Protein AF-A0A529Y0S6-F1 (afdb_monomer_lite)

Foldseek 3Di:
DVVVCCVLVVVVCVVVVLLVQQCVQVQVPPPSSHVVVNQVVLVVVCVVVVHDSVCVVVVVVVVSVVVVVVVVVVVD

Radius of gyration: 14.67 Å; chains: 1; bounding box: 36×24×37 Å

Secondary structure (DSSP, 8-state):
-HHHHHHHHHHHHHHHHHHHHHHTT--TT-GGGSHHHHHHHHHHHHHHHTS-GGGHHHHHHHHHHHHHHHHHHHH-

Sequence (76 aa):
MRTIFTLWAAPMAIFWGWFFLSANDMNFGYAMLSRQVHDFAFQLYGQMLGVDPAIIPGMVARTCVFDFFLLMGLWA

pLDDT: mean 90.76, std 5.29, range [62.81, 95.88]

Structure (mmCIF, N/CA/C/O backbone):
data_AF-A0A529Y0S6-F1
#
_entry.id   AF-A0A529Y0S6-F1
#
loop_
_atom_site.group_PDB
_atom_site.id
_atom_site.type_symbol
_atom_site.label_atom_id
_atom_site.label_alt_id
_atom_site.label_comp_id
_atom_site.label_asym_id
_atom_site.label_entity_id
_atom_site.label_seq_id
_atom_site.pdbx_PDB_ins_code
_atom_site.Cartn_x
_atom_site.Cartn_y
_atom_site.Cartn_z
_atom_site.occupancy
_atom_site.B_iso_or_equiv
_atom_site.auth_seq_id
_atom_site.auth_comp_id
_atom_site.auth_asym_id
_atom_site.auth_atom_id
_atom_site.pdbx_PDB_model_num
ATOM 1 N N . MET A 1 1 ? 13.695 11.003 -15.466 1.00 74.75 1 MET A N 1
ATOM 2 C CA . MET A 1 1 ? 13.729 9.661 -14.845 1.00 74.75 1 MET A CA 1
ATOM 3 C C . MET A 1 1 ? 13.422 9.695 -13.353 1.00 74.75 1 MET A C 1
ATOM 5 O O . MET A 1 1 ? 12.380 9.189 -12.973 1.00 74.75 1 MET A O 1
ATOM 9 N N . ARG A 1 2 ? 14.248 10.331 -12.504 1.00 77.38 2 ARG A N 1
ATOM 10 C CA . ARG A 1 2 ? 14.059 10.319 -11.034 1.00 77.38 2 ARG A CA 1
ATOM 11 C C . ARG A 1 2 ? 12.666 10.777 -10.573 1.00 77.38 2 ARG A C 1
ATOM 13 O O . ARG A 1 2 ? 12.075 10.142 -9.716 1.00 77.38 2 ARG A O 1
ATOM 20 N N . THR A 1 3 ? 12.120 11.819 -11.200 1.00 83.12 3 THR A N 1
ATOM 21 C CA . THR A 1 3 ? 10.759 12.324 -10.950 1.00 83.12 3 THR A CA 1
ATOM 22 C C . THR A 1 3 ? 9.657 11.322 -11.297 1.00 83.12 3 THR A C 1
ATOM 24 O O . THR A 1 3 ? 8.690 11.227 -10.553 1.00 83.12 3 THR A O 1
ATOM 27 N N . ILE A 1 4 ? 9.810 10.545 -12.374 1.00 84.38 4 ILE A N 1
ATOM 28 C CA . ILE A 1 4 ? 8.845 9.510 -12.788 1.00 84.38 4 ILE A CA 1
ATOM 29 C C . ILE A 1 4 ? 8.823 8.376 -11.759 1.00 84.38 4 ILE A C 1
ATOM 31 O O . ILE A 1 4 ? 7.754 7.982 -11.306 1.00 84.38 4 ILE A O 1
ATOM 35 N N . PHE A 1 5 ? 9.998 7.920 -11.315 1.00 85.06 5 PHE A N 1
ATOM 36 C CA . PHE A 1 5 ? 10.093 6.926 -10.245 1.00 85.06 5 PHE A CA 1
ATOM 37 C C . PHE A 1 5 ? 9.482 7.428 -8.937 1.00 85.06 5 PHE A C 1
ATOM 39 O O . PHE A 1 5 ? 8.770 6.678 -8.282 1.00 85.06 5 PHE A O 1
ATOM 46 N N . THR A 1 6 ? 9.709 8.691 -8.559 1.00 86.88 6 THR A N 1
ATOM 47 C CA . THR A 1 6 ? 9.085 9.269 -7.359 1.00 86.88 6 THR A CA 1
ATOM 48 C C . THR A 1 6 ? 7.565 9.358 -7.494 1.00 86.88 6 THR A C 1
ATOM 50 O O . THR A 1 6 ? 6.859 9.009 -6.554 1.00 86.88 6 THR A O 1
ATOM 53 N N . LEU A 1 7 ? 7.056 9.774 -8.657 1.00 89.25 7 LEU A N 1
ATOM 54 C CA . LEU A 1 7 ? 5.618 9.856 -8.929 1.00 89.25 7 LEU A CA 1
ATOM 55 C C . LEU A 1 7 ? 4.935 8.485 -8.951 1.00 89.25 7 LEU A C 1
ATOM 57 O O . LEU A 1 7 ? 3.766 8.401 -8.597 1.00 89.25 7 LEU A O 1
ATOM 61 N N . TRP A 1 8 ? 5.651 7.425 -9.324 1.00 89.69 8 TRP A N 1
ATOM 62 C CA . TRP A 1 8 ? 5.145 6.056 -9.242 1.00 89.69 8 TRP A CA 1
ATOM 63 C C . TRP A 1 8 ? 5.256 5.477 -7.824 1.00 89.69 8 TRP A C 1
ATOM 65 O O . TRP A 1 8 ? 4.294 4.929 -7.294 1.00 89.69 8 TRP A O 1
ATOM 75 N N . ALA A 1 9 ? 6.403 5.641 -7.162 1.00 89.38 9 ALA A N 1
ATOM 76 C CA . ALA A 1 9 ? 6.656 5.056 -5.847 1.00 89.38 9 ALA A CA 1
ATOM 77 C C . ALA A 1 9 ? 5.843 5.722 -4.724 1.00 89.38 9 ALA A C 1
ATOM 79 O O . ALA A 1 9 ? 5.471 5.048 -3.768 1.00 89.38 9 ALA A O 1
ATOM 80 N N . ALA A 1 10 ? 5.545 7.022 -4.823 1.00 91.69 10 ALA A N 1
ATOM 81 C CA . ALA A 1 10 ? 4.783 7.748 -3.807 1.00 91.69 10 ALA A CA 1
ATOM 82 C C . ALA A 1 10 ? 3.364 7.182 -3.574 1.00 91.69 10 ALA A C 1
ATOM 84 O O . ALA A 1 10 ? 3.068 6.811 -2.436 1.00 91.69 10 ALA A O 1
ATOM 85 N N . PRO A 1 11 ? 2.486 7.050 -4.591 1.00 90.75 11 PRO A N 1
ATOM 86 C CA . PRO A 1 11 ? 1.166 6.451 -4.397 1.00 90.75 11 PRO A CA 1
ATOM 87 C C . PRO A 1 11 ? 1.249 4.974 -3.993 1.00 90.75 11 PRO A C 1
ATOM 89 O O . PRO A 1 11 ? 0.430 4.526 -3.194 1.00 90.75 11 PRO A O 1
ATOM 92 N N . MET A 1 12 ? 2.263 4.235 -4.462 1.00 91.81 12 MET A N 1
ATOM 93 C CA . MET A 1 12 ? 2.498 2.853 -4.029 1.00 91.81 12 MET A CA 1
ATOM 94 C C . MET A 1 12 ? 2.816 2.773 -2.535 1.00 91.81 12 MET A C 1
ATOM 96 O O . MET A 1 12 ? 2.216 1.973 -1.823 1.00 91.81 12 MET A O 1
ATOM 100 N N . ALA A 1 13 ? 3.712 3.625 -2.037 1.00 92.69 13 ALA A N 1
ATOM 101 C CA . ALA A 1 13 ? 4.071 3.665 -0.624 1.00 92.69 13 ALA A CA 1
ATOM 102 C C . ALA A 1 13 ? 2.872 4.037 0.259 1.00 92.69 13 ALA A C 1
ATOM 104 O O . ALA A 1 13 ? 2.678 3.432 1.311 1.00 92.69 13 ALA A O 1
ATOM 105 N N . ILE A 1 14 ? 2.042 4.988 -0.182 1.00 93.75 14 ILE A N 1
ATOM 106 C CA . ILE A 1 14 ? 0.819 5.377 0.533 1.00 93.75 14 ILE A CA 1
ATOM 107 C C . ILE A 1 14 ? -0.169 4.207 0.582 1.00 93.75 14 ILE A C 1
ATOM 109 O O . ILE A 1 14 ? -0.664 3.876 1.659 1.00 93.75 14 ILE A O 1
ATOM 113 N N . PHE A 1 15 ? -0.428 3.555 -0.556 1.00 93.31 15 PHE A N 1
ATOM 114 C CA . PHE A 1 15 ? -1.348 2.421 -0.635 1.00 93.31 15 PHE A CA 1
ATOM 115 C C . PHE A 1 15 ? -0.880 1.243 0.225 1.00 93.31 15 PHE A C 1
ATOM 117 O O . PHE A 1 15 ? -1.639 0.762 1.063 1.00 93.31 15 PHE A O 1
ATOM 124 N N . TRP A 1 16 ? 0.370 0.801 0.063 1.00 92.81 16 TRP A N 1
ATOM 125 C CA . TRP A 1 16 ? 0.919 -0.330 0.815 1.00 92.81 16 TRP A CA 1
ATOM 126 C C . TRP A 1 16 ? 1.090 -0.015 2.300 1.00 92.81 16 TRP A C 1
ATOM 128 O O . TRP A 1 16 ? 0.852 -0.884 3.137 1.00 92.81 16 TRP A O 1
ATOM 138 N N . GLY A 1 17 ? 1.441 1.229 2.638 1.00 94.19 17 GLY A N 1
ATOM 139 C CA . GLY A 1 17 ? 1.487 1.703 4.017 1.00 94.19 17 GLY A CA 1
ATOM 140 C C . GLY A 1 17 ? 0.115 1.625 4.678 1.00 94.19 17 GLY A C 1
ATOM 141 O O . GLY A 1 17 ? -0.025 1.007 5.730 1.00 94.19 17 GLY A O 1
ATOM 142 N N . TRP A 1 18 ? -0.919 2.170 4.031 1.00 94.62 18 TRP A N 1
ATOM 143 C CA . TRP A 1 18 ? -2.296 2.046 4.505 1.00 94.62 18 TRP A CA 1
ATOM 144 C C . TRP A 1 18 ? -2.741 0.581 4.600 1.00 94.62 18 TRP A C 1
ATOM 146 O O . TRP A 1 18 ? -3.263 0.179 5.638 1.00 94.62 18 TRP A O 1
ATOM 156 N N . PHE A 1 19 ? -2.505 -0.226 3.560 1.00 93.25 19 PHE A N 1
ATOM 157 C CA . PHE A 1 19 ? -2.874 -1.643 3.515 1.00 93.25 19 PHE A CA 1
ATOM 158 C C . PHE A 1 19 ? -2.269 -2.414 4.689 1.00 93.25 19 PHE A C 1
ATOM 160 O O . PHE A 1 19 ? -2.981 -3.127 5.386 1.00 93.25 19 PHE A O 1
ATOM 167 N N . PHE A 1 20 ? -0.971 -2.238 4.946 1.00 93.31 20 PHE A N 1
ATOM 168 C CA . PHE A 1 20 ? -0.273 -2.940 6.017 1.00 93.31 20 PHE A CA 1
ATOM 169 C C . PHE A 1 20 ? -0.744 -2.493 7.402 1.00 93.31 20 PHE A C 1
ATOM 171 O O . PHE A 1 20 ? -1.024 -3.335 8.254 1.00 93.31 20 PHE A O 1
ATOM 178 N N . LEU A 1 21 ? -0.863 -1.182 7.627 1.00 94.25 21 LEU A N 1
ATOM 179 C CA . LEU A 1 21 ? -1.332 -0.647 8.906 1.00 94.25 21 LEU A CA 1
ATOM 180 C C . LEU A 1 21 ? -2.756 -1.118 9.211 1.00 94.25 21 LEU A C 1
ATOM 182 O O . LEU A 1 21 ? -3.019 -1.619 10.300 1.00 94.25 21 LEU A O 1
ATOM 186 N N . SER A 1 22 ? -3.652 -1.019 8.231 1.00 93.75 22 SER A N 1
ATOM 187 C CA . SER A 1 22 ? -5.058 -1.381 8.404 1.00 93.75 22 SER A CA 1
ATOM 188 C C . SER A 1 22 ? -5.298 -2.890 8.488 1.00 93.75 22 SER A C 1
ATOM 190 O O . SER A 1 22 ? -6.114 -3.331 9.296 1.00 93.75 22 SER A O 1
ATOM 192 N N . ALA A 1 23 ? -4.528 -3.708 7.762 1.00 92.44 23 ALA A N 1
ATOM 193 C CA . ALA A 1 23 ? -4.578 -5.165 7.891 1.00 92.44 23 ALA A CA 1
ATOM 194 C C . ALA A 1 23 ? -4.117 -5.653 9.279 1.00 92.44 23 ALA A C 1
ATOM 196 O O . ALA A 1 23 ? -4.640 -6.648 9.787 1.00 92.44 23 ALA A O 1
ATOM 197 N N . ASN A 1 24 ? -3.164 -4.955 9.907 1.00 93.19 24 ASN A N 1
ATOM 198 C CA . ASN A 1 24 ? -2.674 -5.256 11.258 1.00 93.19 24 ASN A CA 1
ATOM 199 C C . ASN A 1 24 ? -3.451 -4.521 12.369 1.00 93.19 24 ASN A C 1
ATOM 201 O O . ASN A 1 24 ? -3.037 -4.565 13.524 1.00 93.19 24 ASN A O 1
ATOM 205 N N . ASP A 1 25 ? -4.557 -3.849 12.030 1.00 90.31 25 ASP A N 1
ATOM 206 C CA . ASP A 1 25 ? -5.386 -3.055 12.950 1.00 90.31 25 ASP A CA 1
ATOM 207 C C . ASP A 1 25 ? -4.610 -1.964 13.723 1.00 90.31 25 ASP A C 1
ATOM 209 O O . ASP A 1 25 ? -4.954 -1.567 14.838 1.00 90.31 25 ASP A O 1
ATOM 213 N N . MET A 1 26 ? -3.547 -1.434 13.112 1.00 91.56 26 MET A N 1
ATOM 214 C CA . MET A 1 26 ? -2.738 -0.336 13.645 1.00 91.56 26 MET A CA 1
ATOM 215 C C . MET A 1 26 ? -3.437 1.002 13.386 1.00 91.56 26 MET A C 1
ATOM 217 O O . MET A 1 26 ? -3.010 1.803 12.553 1.00 91.56 26 MET A O 1
ATOM 221 N N . ASN A 1 27 ? -4.551 1.230 14.081 1.00 84.62 27 ASN A N 1
ATOM 222 C CA . ASN A 1 27 ? -5.462 2.315 13.733 1.00 84.62 27 ASN A CA 1
ATOM 223 C C . ASN A 1 27 ? -5.049 3.705 14.255 1.00 84.62 27 ASN A C 1
ATOM 225 O O . ASN A 1 27 ? -5.428 4.709 13.660 1.00 84.62 27 ASN A O 1
ATOM 229 N N . PHE A 1 28 ? -4.267 3.796 15.339 1.00 89.25 28 PHE A N 1
ATOM 230 C CA . PHE A 1 28 ? -3.878 5.060 15.997 1.00 89.25 28 PHE A CA 1
ATOM 231 C C . PHE A 1 28 ? -5.056 6.025 16.282 1.00 89.25 28 PHE A C 1
ATOM 233 O O . PHE A 1 28 ? -4.862 7.238 16.342 1.00 89.25 28 PHE A O 1
ATOM 240 N N . GLY A 1 29 ? -6.284 5.509 16.427 1.00 87.56 29 GLY A N 1
ATOM 241 C CA . GLY A 1 29 ? -7.507 6.313 16.570 1.00 87.56 29 GLY A CA 1
ATOM 242 C C . GLY A 1 29 ? -8.131 6.805 15.254 1.00 87.56 29 GLY A C 1
ATOM 243 O O . GLY A 1 29 ? -9.187 7.434 15.277 1.00 87.56 29 GLY A O 1
ATOM 244 N N . TYR A 1 30 ? -7.535 6.496 14.101 1.00 89.25 30 TYR A N 1
ATOM 245 C CA . TYR A 1 30 ? -8.093 6.782 12.782 1.00 89.25 30 TYR A CA 1
ATOM 246 C C . TYR A 1 30 ? -8.937 5.610 12.274 1.00 89.25 30 TYR A C 1
ATOM 248 O O . TYR A 1 30 ? -8.431 4.511 12.051 1.00 89.25 30 TYR A O 1
ATOM 256 N N . ALA A 1 31 ? -10.215 5.867 11.979 1.00 89.00 31 ALA A N 1
ATOM 257 C CA . ALA A 1 31 ? -11.129 4.850 11.449 1.00 89.00 31 ALA A CA 1
ATOM 258 C C . ALA A 1 31 ? -10.634 4.225 10.129 1.00 89.00 31 ALA A C 1
ATOM 260 O O . ALA A 1 31 ? -10.768 3.022 9.928 1.00 89.00 31 ALA A O 1
ATOM 261 N N . MET A 1 32 ? -9.999 5.020 9.260 1.00 89.31 32 MET A N 1
ATOM 262 C CA . MET A 1 32 ? -9.444 4.571 7.973 1.00 89.31 32 MET A CA 1
ATOM 263 C C . MET A 1 32 ? -8.395 3.456 8.125 1.00 89.31 32 MET A C 1
ATOM 265 O O . MET A 1 32 ? -8.230 2.638 7.226 1.00 89.31 32 MET A O 1
ATOM 269 N N . LEU A 1 33 ? -7.678 3.433 9.250 1.00 92.19 33 LEU A N 1
ATOM 270 C CA . LEU A 1 33 ? -6.632 2.458 9.555 1.00 92.19 33 LEU A CA 1
ATOM 271 C C . LEU A 1 33 ? -7.159 1.269 10.377 1.00 92.19 33 LEU A C 1
ATOM 273 O O . LEU A 1 33 ? -6.373 0.453 10.844 1.00 92.19 33 LEU A O 1
ATOM 277 N N . SER A 1 34 ? -8.473 1.175 10.579 1.00 93.62 34 SER A N 1
ATOM 278 C CA . SER A 1 34 ?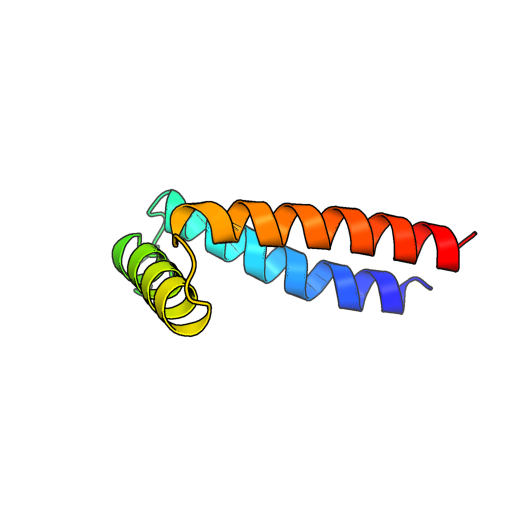 -9.089 0.021 11.231 1.00 93.62 34 SER A CA 1
ATOM 279 C C . SER A 1 34 ? -9.256 -1.141 10.261 1.00 93.62 34 SER A C 1
ATOM 281 O O . SER A 1 34 ? -9.498 -0.951 9.061 1.00 93.62 34 SER A O 1
ATOM 283 N N . ARG A 1 35 ? -9.226 -2.359 10.800 1.00 92.88 35 ARG A N 1
ATOM 284 C CA . ARG A 1 35 ? -9.483 -3.560 10.005 1.00 92.88 35 ARG A CA 1
ATOM 285 C C . ARG A 1 35 ? -10.898 -3.615 9.428 1.00 92.88 35 ARG A C 1
ATOM 287 O O . ARG A 1 35 ? -11.096 -4.083 8.315 1.00 92.88 35 ARG A O 1
ATOM 294 N N . GLN A 1 36 ? -11.879 -3.056 10.133 1.00 93.50 36 GLN A N 1
ATOM 295 C CA . GLN A 1 36 ? -13.260 -3.017 9.653 1.00 93.50 36 GLN A CA 1
ATOM 296 C C . GLN A 1 36 ? -13.406 -2.186 8.370 1.00 93.50 36 GLN A C 1
ATOM 298 O O . GLN A 1 36 ? -14.082 -2.607 7.432 1.00 93.50 36 GLN A O 1
ATOM 303 N N . VAL A 1 37 ? -12.760 -1.016 8.309 1.00 93.62 37 VAL A N 1
ATOM 304 C CA . VAL A 1 37 ? -12.782 -0.166 7.108 1.00 93.62 37 VAL A CA 1
ATOM 305 C C . VAL A 1 37 ? -11.962 -0.787 5.979 1.00 93.62 37 VAL A C 1
ATOM 307 O O . VAL A 1 37 ? -12.375 -0.709 4.824 1.00 93.62 37 VAL A O 1
ATOM 310 N N . HIS A 1 38 ? -10.847 -1.446 6.301 1.00 94.12 38 HIS A N 1
ATOM 311 C CA . HIS A 1 38 ? -10.068 -2.224 5.337 1.00 94.12 38 HIS A CA 1
ATOM 312 C C . HIS A 1 38 ? -10.923 -3.288 4.642 1.00 94.12 38 HIS A C 1
ATOM 314 O O . HIS A 1 38 ? -11.039 -3.289 3.416 1.00 94.12 38 HIS A O 1
ATOM 320 N N . ASP A 1 39 ? -11.573 -4.151 5.424 1.00 94.38 39 ASP A N 1
ATOM 321 C CA . ASP A 1 39 ? -12.401 -5.237 4.901 1.00 94.38 39 ASP A CA 1
ATOM 322 C C . ASP A 1 39 ? -13.597 -4.689 4.111 1.00 94.38 39 ASP A C 1
ATOM 324 O O . ASP A 1 39 ? -13.911 -5.192 3.031 1.00 94.38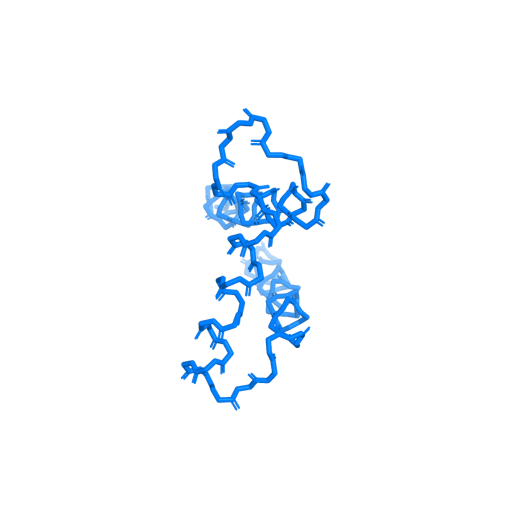 39 ASP A O 1
ATOM 328 N N . PHE A 1 40 ? -14.224 -3.609 4.592 1.00 95.12 40 PHE A N 1
ATOM 329 C CA . PHE A 1 40 ? -15.305 -2.932 3.875 1.00 95.12 40 PHE A CA 1
ATOM 330 C C . PHE A 1 40 ? -14.852 -2.390 2.514 1.00 95.12 40 PHE A C 1
ATOM 332 O O . PHE A 1 40 ? -15.548 -2.580 1.515 1.00 95.12 40 PHE A O 1
ATOM 339 N N . ALA A 1 41 ? -13.680 -1.753 2.444 1.00 94.12 41 ALA A N 1
ATOM 340 C CA . ALA A 1 41 ? -13.140 -1.242 1.190 1.00 94.12 41 ALA A CA 1
ATOM 341 C C . ALA A 1 41 ? -12.927 -2.376 0.175 1.00 94.12 41 ALA A C 1
ATOM 343 O O . ALA A 1 41 ? -13.373 -2.266 -0.968 1.00 94.12 41 ALA A O 1
ATOM 344 N N . PHE A 1 42 ? -12.312 -3.490 0.586 1.00 94.94 42 PHE A N 1
ATOM 345 C CA . PHE A 1 42 ? -12.102 -4.635 -0.303 1.00 94.94 42 PHE A CA 1
ATOM 346 C C . PHE A 1 42 ? -13.404 -5.331 -0.700 1.00 94.94 42 PHE A C 1
ATOM 348 O O . PHE A 1 42 ? -13.533 -5.740 -1.853 1.00 94.94 42 PHE A O 1
ATOM 355 N N . GLN A 1 43 ? -14.391 -5.423 0.194 1.00 95.88 43 GLN A N 1
ATOM 356 C CA . GLN A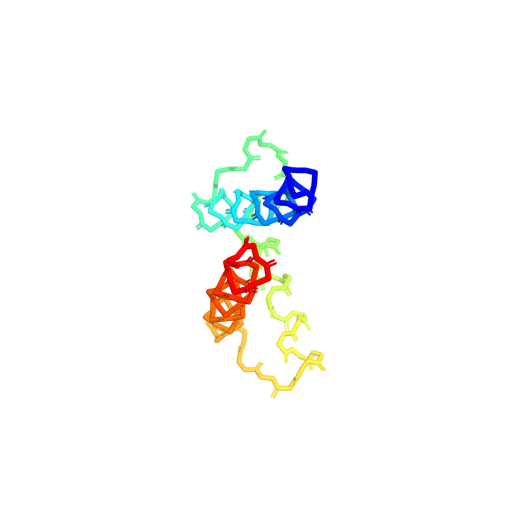 1 43 ? -15.721 -5.931 -0.152 1.00 95.88 43 GLN A CA 1
ATOM 357 C C . GLN A 1 43 ? -16.403 -5.064 -1.206 1.00 95.88 43 GLN A C 1
ATOM 359 O O . GLN A 1 43 ? -16.918 -5.591 -2.191 1.00 95.88 43 GLN A O 1
ATOM 364 N N . LEU A 1 44 ? -16.368 -3.744 -1.030 1.00 95.88 44 LEU A N 1
ATOM 365 C CA . LEU A 1 44 ? -16.944 -2.800 -1.977 1.00 95.88 44 LEU A CA 1
ATOM 366 C C . LEU A 1 44 ? -16.282 -2.933 -3.356 1.00 95.88 44 LEU A C 1
ATOM 368 O O . LEU A 1 44 ? -16.979 -3.064 -4.360 1.00 95.88 44 LEU A O 1
ATOM 372 N N . TYR A 1 45 ? -14.946 -2.967 -3.415 1.00 94.00 45 TYR A N 1
ATOM 373 C CA . TYR A 1 45 ? -14.233 -3.170 -4.679 1.00 94.00 45 TYR A CA 1
ATOM 374 C C . TYR A 1 45 ? -14.501 -4.546 -5.292 1.00 94.00 45 TYR A C 1
ATOM 376 O O . TYR A 1 45 ? -14.673 -4.633 -6.505 1.00 94.00 45 TYR A O 1
ATOM 384 N N . GLY A 1 46 ? -14.587 -5.604 -4.484 1.00 95.06 46 GLY A N 1
ATOM 385 C CA . GLY A 1 46 ? -14.928 -6.947 -4.959 1.00 95.06 46 GLY A CA 1
ATOM 386 C C . GLY A 1 46 ? -16.310 -6.991 -5.601 1.00 95.06 46 GLY A C 1
ATOM 387 O O . GLY A 1 46 ? -16.463 -7.529 -6.694 1.00 95.06 46 GLY A O 1
ATOM 388 N N . GLN A 1 47 ? -17.295 -6.327 -4.991 1.00 95.81 47 GLN A N 1
ATOM 389 C CA . GLN A 1 47 ? -18.637 -6.186 -5.558 1.00 95.81 47 GLN A CA 1
ATOM 390 C C . GLN A 1 47 ? -18.638 -5.389 -6.866 1.00 95.81 47 GLN A C 1
ATOM 392 O O . GLN A 1 47 ? -19.273 -5.815 -7.827 1.00 95.81 47 GLN A O 1
ATOM 397 N N . MET A 1 48 ? -17.917 -4.264 -6.935 1.00 95.38 48 MET A N 1
ATOM 398 C CA . MET A 1 48 ? -17.844 -3.456 -8.161 1.00 95.38 48 MET A CA 1
ATOM 399 C C . ME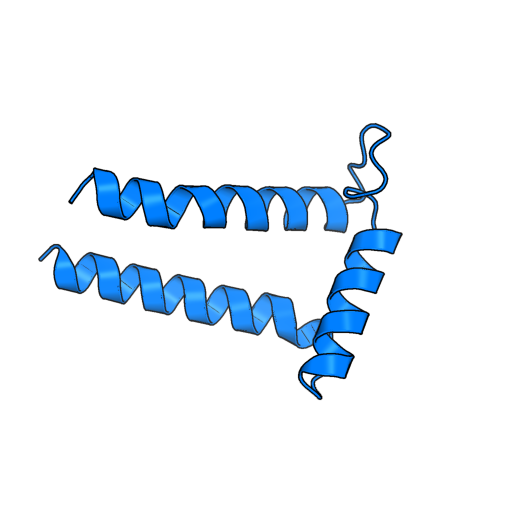T A 1 48 ? -17.149 -4.189 -9.313 1.00 95.38 48 MET A C 1
ATOM 401 O O . MET A 1 48 ? -17.547 -4.047 -10.466 1.00 95.38 48 MET A O 1
ATOM 405 N N . LEU A 1 49 ? -16.102 -4.955 -9.006 1.00 94.00 49 LEU A N 1
ATOM 406 C CA . LEU A 1 49 ? -15.301 -5.683 -9.990 1.00 94.00 49 LEU A CA 1
ATOM 407 C C . LEU A 1 49 ? -15.866 -7.075 -10.315 1.00 94.00 49 LEU A C 1
ATOM 409 O O . LEU A 1 49 ? -15.409 -7.702 -11.267 1.00 94.00 49 LEU A O 1
ATOM 413 N N . GLY A 1 50 ? -16.836 -7.568 -9.539 1.00 94.75 50 GLY A N 1
ATOM 414 C CA . GLY A 1 50 ? -17.384 -8.917 -9.686 1.00 94.75 50 GLY A CA 1
ATOM 415 C C . GLY A 1 50 ? -16.385 -10.023 -9.331 1.00 94.75 50 GLY A C 1
ATOM 416 O O . GLY A 1 50 ? -16.430 -11.101 -9.921 1.00 94.75 50 GLY A O 1
ATOM 417 N N . VAL A 1 51 ? -15.465 -9.760 -8.399 1.00 94.94 51 VAL A N 1
ATOM 418 C CA . VAL A 1 51 ? -14.404 -10.691 -7.980 1.00 94.94 51 VAL A CA 1
ATOM 419 C C . VAL A 1 51 ? -14.388 -10.883 -6.467 1.00 94.94 51 VAL A C 1
ATOM 421 O O . VAL A 1 51 ? -14.925 -10.071 -5.715 1.00 94.94 51 VAL A O 1
ATOM 424 N N . ASP A 1 52 ? -13.726 -11.947 -6.012 1.00 93.94 52 ASP A N 1
ATOM 425 C CA . ASP A 1 52 ? -13.509 -12.178 -4.585 1.00 93.94 52 ASP A CA 1
ATOM 426 C C . ASP A 1 52 ? -12.646 -11.044 -3.974 1.00 93.94 52 ASP A C 1
ATOM 428 O O . ASP A 1 52 ? -11.537 -10.784 -4.453 1.00 93.94 52 ASP A O 1
ATOM 432 N N . PRO A 1 53 ? -13.104 -10.362 -2.908 1.00 91.94 53 PRO A N 1
ATOM 433 C CA . PRO A 1 53 ? -12.315 -9.360 -2.192 1.00 91.94 53 PRO A CA 1
ATOM 434 C C . PRO A 1 53 ? -10.902 -9.828 -1.814 1.00 91.94 53 PRO A C 1
ATOM 436 O O . PRO A 1 53 ? -9.956 -9.039 -1.862 1.00 91.94 53 PRO A O 1
ATOM 439 N N . ALA A 1 54 ? -10.732 -11.114 -1.491 1.00 91.44 54 ALA A N 1
ATOM 440 C CA . ALA A 1 54 ? -9.459 -11.687 -1.064 1.00 91.44 54 ALA A CA 1
ATOM 441 C C . ALA A 1 54 ? -8.411 -11.748 -2.186 1.00 91.44 54 ALA A C 1
ATOM 443 O O . ALA A 1 54 ? -7.212 -11.778 -1.901 1.00 91.44 54 ALA A O 1
ATOM 444 N N . ILE A 1 55 ? -8.826 -11.741 -3.460 1.00 93.94 55 ILE A N 1
ATOM 445 C CA . ILE A 1 55 ? -7.877 -11.777 -4.581 1.00 93.94 55 ILE A CA 1
ATOM 446 C C . ILE A 1 55 ? -7.364 -10.387 -4.965 1.00 93.94 55 ILE A C 1
ATOM 448 O O . ILE A 1 55 ? -6.305 -10.285 -5.587 1.00 93.94 55 ILE A O 1
ATOM 452 N N . ILE A 1 56 ? -8.063 -9.315 -4.576 1.00 92.88 56 ILE A N 1
ATOM 453 C CA . ILE A 1 56 ? -7.741 -7.935 -4.969 1.00 92.88 56 ILE A CA 1
ATOM 454 C C . ILE A 1 56 ? -6.325 -7.523 -4.548 1.00 92.88 56 ILE A C 1
ATOM 456 O O . ILE A 1 56 ? -5.588 -7.056 -5.420 1.00 92.88 56 ILE A O 1
ATOM 460 N N . PRO A 1 57 ? -5.873 -7.736 -3.294 1.00 90.94 57 PRO A N 1
ATOM 461 C CA . PRO A 1 57 ? -4.503 -7.391 -2.910 1.00 90.94 57 PRO A CA 1
ATOM 462 C C . PRO A 1 57 ? -3.457 -8.111 -3.771 1.00 90.94 57 PRO A C 1
ATOM 464 O O . PRO A 1 57 ? -2.454 -7.520 -4.170 1.00 90.94 57 PRO A O 1
ATOM 467 N N . GLY A 1 58 ? -3.718 -9.377 -4.117 1.00 92.31 58 GLY A N 1
ATOM 468 C CA . GLY A 1 58 ? -2.857 -10.165 -4.996 1.00 92.31 58 GLY A CA 1
ATOM 469 C C . GLY A 1 58 ? -2.837 -9.652 -6.437 1.00 92.31 58 GLY A C 1
ATOM 470 O O . GLY A 1 58 ? -1.779 -9.646 -7.067 1.00 92.31 58 GLY A O 1
ATOM 471 N N . MET A 1 59 ? -3.973 -9.185 -6.962 1.00 93.50 59 MET A N 1
ATOM 472 C CA . MET A 1 59 ? -4.036 -8.547 -8.281 1.00 93.50 59 MET A CA 1
ATOM 473 C C . MET A 1 59 ? -3.226 -7.250 -8.307 1.00 93.50 59 MET A C 1
ATOM 475 O O . MET A 1 59 ? -2.404 -7.083 -9.205 1.00 93.50 59 MET A O 1
ATOM 479 N N . VAL A 1 60 ? -3.398 -6.389 -7.296 1.00 91.81 60 VAL A N 1
ATOM 480 C CA . VAL A 1 60 ? -2.655 -5.125 -7.174 1.00 91.81 60 VAL A CA 1
ATOM 481 C C . VAL A 1 60 ? -1.153 -5.386 -7.065 1.00 91.81 60 VAL A C 1
ATOM 483 O O . VAL A 1 60 ? -0.366 -4.754 -7.760 1.00 91.81 60 VAL A O 1
ATOM 486 N N . ALA A 1 61 ? -0.732 -6.368 -6.264 1.00 91.94 61 ALA A N 1
ATOM 487 C CA . ALA A 1 61 ? 0.679 -6.740 -6.165 1.00 91.94 61 ALA A CA 1
ATOM 488 C C . ALA A 1 61 ? 1.279 -7.145 -7.521 1.00 91.94 61 ALA A C 1
ATOM 490 O O . ALA A 1 61 ? 2.387 -6.729 -7.859 1.00 91.94 61 ALA A O 1
ATOM 491 N N . ARG A 1 62 ? 0.546 -7.932 -8.319 1.00 92.88 62 ARG A N 1
ATOM 492 C CA . ARG A 1 62 ? 1.002 -8.370 -9.647 1.00 92.88 62 ARG A CA 1
ATOM 493 C C . ARG A 1 62 ? 1.140 -7.204 -10.620 1.00 92.88 62 ARG A C 1
ATOM 495 O O . ARG A 1 62 ? 2.142 -7.148 -11.332 1.00 92.88 62 ARG A O 1
ATOM 502 N N . THR A 1 63 ? 0.187 -6.273 -10.639 1.00 92.06 63 THR A N 1
ATOM 503 C CA . THR A 1 63 ? 0.293 -5.070 -11.476 1.00 92.06 63 THR A CA 1
ATOM 504 C C . THR A 1 63 ? 1.445 -4.176 -11.031 1.00 92.06 63 THR A C 1
ATOM 506 O O . THR A 1 63 ? 2.217 -3.752 -11.881 1.00 92.06 63 THR A O 1
ATOM 509 N N . CYS A 1 64 ? 1.667 -3.985 -9.725 1.00 91.94 64 CYS A N 1
ATOM 510 C CA . CYS A 1 64 ? 2.824 -3.226 -9.232 1.00 91.94 64 CYS A CA 1
ATOM 511 C C . CYS A 1 64 ? 4.162 -3.809 -9.713 1.00 91.94 64 CYS A C 1
ATOM 513 O O . CYS A 1 64 ? 5.056 -3.065 -10.110 1.00 91.94 64 CYS A O 1
ATOM 515 N N . VAL A 1 65 ? 4.314 -5.137 -9.681 1.00 92.00 65 VAL A N 1
ATOM 516 C CA . VAL A 1 65 ? 5.534 -5.807 -10.162 1.00 92.00 65 VAL A CA 1
ATOM 517 C C . VAL A 1 65 ? 5.721 -5.585 -11.662 1.00 92.00 65 VAL A C 1
ATOM 519 O O . VAL A 1 65 ? 6.821 -5.253 -12.098 1.00 92.00 65 VAL A O 1
ATOM 522 N N . PHE A 1 66 ? 4.655 -5.732 -12.450 1.00 93.75 66 PHE A N 1
ATOM 523 C CA . PHE A 1 66 ? 4.701 -5.482 -13.889 1.00 93.75 66 PHE A CA 1
ATOM 524 C C . PHE A 1 66 ? 5.068 -4.026 -14.212 1.00 93.75 66 PHE A C 1
ATOM 526 O O . PHE A 1 66 ? 5.977 -3.79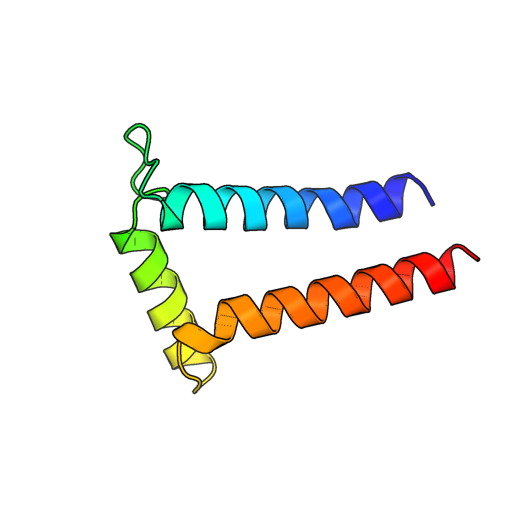0 -15.008 1.00 93.75 66 PHE A O 1
ATOM 533 N N . ASP A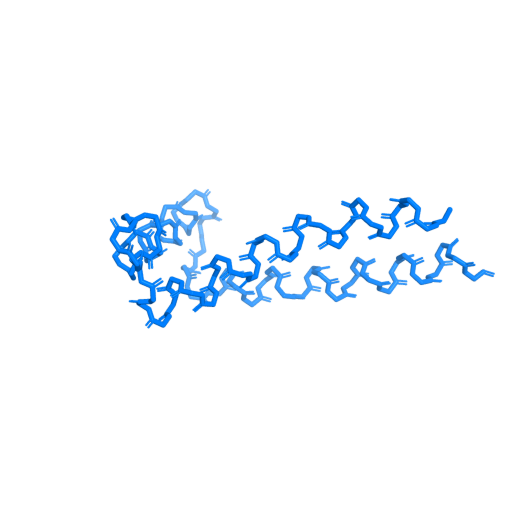 1 67 ? 4.436 -3.061 -13.545 1.00 90.62 67 ASP A N 1
ATOM 534 C CA . ASP A 1 67 ? 4.714 -1.634 -13.721 1.00 90.62 67 ASP A CA 1
ATOM 535 C C . ASP A 1 67 ? 6.170 -1.298 -13.388 1.00 90.62 67 ASP A C 1
ATOM 537 O O . ASP A 1 67 ? 6.811 -0.519 -14.094 1.00 90.62 67 ASP A O 1
ATOM 541 N N . PHE A 1 68 ? 6.725 -1.917 -12.341 1.00 89.62 68 PHE A N 1
ATOM 542 C CA . PHE A 1 68 ? 8.130 -1.756 -11.986 1.00 89.62 68 PHE A CA 1
ATOM 543 C C . PHE A 1 68 ? 9.063 -2.246 -13.101 1.00 89.62 68 PHE A C 1
ATOM 545 O O . PHE A 1 68 ? 9.999 -1.537 -13.474 1.00 89.62 68 PHE A O 1
ATOM 552 N N . PHE A 1 69 ? 8.799 -3.422 -13.681 1.00 92.12 69 PHE A N 1
ATOM 553 C CA . PHE A 1 69 ? 9.567 -3.914 -14.829 1.00 92.12 69 PHE A CA 1
ATOM 554 C C . PHE A 1 69 ? 9.442 -2.997 -16.045 1.00 92.12 69 PHE A C 1
ATOM 556 O O . PHE A 1 69 ? 10.434 -2.757 -16.732 1.00 92.12 69 PHE A O 1
ATOM 563 N N . LEU A 1 70 ? 8.253 -2.448 -16.291 1.00 90.19 70 LEU A N 1
ATOM 564 C CA . LEU A 1 70 ? 8.013 -1.517 -17.389 1.00 90.19 70 LEU A CA 1
ATOM 565 C C . LEU A 1 70 ? 8.803 -0.214 -17.191 1.00 90.19 70 LEU A C 1
ATOM 567 O O . LEU A 1 70 ? 9.457 0.257 -18.118 1.00 90.19 70 LEU A O 1
ATOM 571 N N . LEU A 1 71 ? 8.831 0.327 -15.970 1.00 89.12 71 LEU A N 1
ATOM 572 C CA . LEU A 1 71 ? 9.651 1.489 -15.615 1.00 89.12 71 LEU A CA 1
ATOM 573 C C . LEU A 1 71 ? 11.150 1.222 -15.764 1.00 89.12 71 LEU A C 1
ATOM 575 O O . LEU A 1 71 ? 11.872 2.087 -16.256 1.00 89.12 71 LEU A O 1
ATOM 579 N N . MET A 1 72 ? 11.617 0.037 -15.369 1.00 87.00 72 MET A N 1
ATOM 580 C CA . MET A 1 72 ? 13.007 -0.377 -15.570 1.00 87.00 72 MET A CA 1
ATOM 581 C C . MET A 1 72 ? 13.347 -0.503 -17.060 1.00 87.00 72 MET A C 1
ATOM 583 O O . MET A 1 72 ? 14.418 -0.069 -17.471 1.00 87.00 72 MET A O 1
ATOM 587 N N . GLY A 1 73 ? 12.428 -1.032 -17.872 1.00 87.56 73 GLY A N 1
ATOM 588 C CA . GLY A 1 73 ? 12.583 -1.130 -19.324 1.00 87.56 73 GLY A CA 1
ATOM 589 C C . GLY A 1 73 ? 12.556 0.221 -20.043 1.00 87.56 73 GLY A C 1
ATOM 590 O O . GLY A 1 73 ? 13.243 0.376 -21.041 1.00 87.56 73 GLY A O 1
ATOM 591 N N . LEU A 1 74 ? 11.805 1.206 -19.536 1.00 84.06 74 LEU A N 1
ATOM 592 C CA . LEU A 1 74 ? 11.828 2.587 -20.040 1.00 84.06 74 LEU A CA 1
ATOM 593 C C . LEU A 1 74 ? 13.073 3.363 -19.598 1.00 84.06 74 LEU A C 1
ATOM 595 O O . LEU A 1 74 ? 13.401 4.383 -20.200 1.00 84.06 74 LEU A O 1
ATOM 599 N N . TRP A 1 75 ? 13.706 2.946 -18.501 1.00 76.56 75 TRP A N 1
ATOM 600 C CA . TRP A 1 75 ? 14.915 3.575 -17.981 1.00 76.56 75 TRP A CA 1
ATOM 601 C C . TRP A 1 75 ? 16.197 3.092 -18.675 1.00 76.56 75 TRP A C 1
ATOM 603 O O . TRP A 1 75 ? 17.140 3.881 -18.768 1.00 76.56 75 TRP A O 1
ATOM 613 N N . ALA A 1 76 ? 16.220 1.828 -19.115 1.00 62.81 76 ALA A N 1
ATOM 614 C CA . ALA A 1 76 ? 17.313 1.196 -19.860 1.00 62.81 76 ALA A CA 1
ATOM 615 C C . ALA A 1 76 ? 17.437 1.734 -21.295 1.00 62.81 76 ALA A C 1
ATOM 617 O O . ALA A 1 76 ? 18.594 1.843 -21.760 1.00 62.81 76 ALA A O 1
#